Protein AF-A0AAW1W472-F1 (afdb_monomer_lite)

Sequence (180 aa):
MSGGLRTSVKGYINVQRLTALAENNEAINTHLAPIAETTLAAASTNSYGLCDGNIPCLPILSSATKSCEANQLPPAADHICVNGQPLSPEELVVLQTCPNPPKKLKPGNYWYDKFCGFWGKEGQRPSEVISAQLCVGGLMKANASNGNTRVFINVREITKVELPMLQLIGVQCASNTHFW

Structure (mmCIF, N/CA/C/O backbone):
data_AF-A0AAW1W472-F1
#
_entry.id   AF-A0AAW1W472-F1
#
loop_
_atom_site.group_PDB
_atom_site.id
_atom_site.type_symbol
_atom_site.label_atom_id
_atom_site.label_alt_id
_atom_site.label_comp_id
_atom_site.label_asym_id
_atom_site.label_entity_id
_atom_site.label_seq_id
_atom_site.pdbx_PDB_ins_code
_atom_site.Cartn_x
_atom_site.Cartn_y
_atom_site.Cartn_z
_atom_site.occupancy
_atom_site.B_iso_or_equiv
_atom_site.auth_seq_id
_atom_site.auth_comp_id
_atom_site.auth_asym_id
_atom_site.auth_atom_id
_atom_site.pdbx_PDB_model_num
ATOM 1 N N . MET A 1 1 ? 29.928 9.004 -6.905 1.00 39.47 1 MET A N 1
ATOM 2 C CA . MET A 1 1 ? 28.595 9.622 -6.720 1.00 39.47 1 MET A CA 1
ATOM 3 C C . MET A 1 1 ? 27.592 8.487 -6.535 1.00 39.47 1 MET A C 1
ATOM 5 O O . MET A 1 1 ? 27.063 7.992 -7.515 1.00 39.47 1 MET A O 1
ATOM 9 N N . SER A 1 2 ? 27.411 7.991 -5.306 1.00 44.31 2 SER A N 1
ATOM 10 C CA . SER A 1 2 ? 26.745 6.694 -5.048 1.00 44.31 2 SER A CA 1
ATOM 11 C C . SER A 1 2 ? 25.534 6.831 -4.119 1.00 44.31 2 SER A C 1
ATOM 13 O O . SER A 1 2 ? 25.386 6.089 -3.156 1.00 44.31 2 SER A O 1
ATOM 15 N N . GLY A 1 3 ? 24.673 7.817 -4.389 1.00 44.12 3 GLY A N 1
ATOM 16 C CA . GLY A 1 3 ? 23.464 8.092 -3.600 1.00 44.12 3 GLY A CA 1
ATOM 17 C C . GLY A 1 3 ? 22.175 7.432 -4.112 1.00 44.12 3 GLY A C 1
ATOM 18 O O . GLY A 1 3 ? 21.113 7.747 -3.595 1.00 44.12 3 GLY A O 1
ATOM 19 N N . GLY A 1 4 ? 22.236 6.561 -5.128 1.00 49.53 4 GLY A N 1
ATOM 20 C CA . GLY A 1 4 ? 21.069 6.202 -5.953 1.00 49.53 4 GLY A CA 1
ATOM 21 C C . GLY A 1 4 ? 20.038 5.233 -5.358 1.00 49.53 4 GLY A C 1
ATOM 22 O O . GLY A 1 4 ? 18.900 5.224 -5.814 1.00 49.53 4 GLY A O 1
ATOM 23 N N . LEU A 1 5 ? 20.376 4.423 -4.346 1.00 48.62 5 LEU A N 1
ATOM 24 C CA . LEU A 1 5 ? 19.436 3.403 -3.846 1.00 48.62 5 LEU A CA 1
ATOM 25 C C . LEU A 1 5 ? 18.572 3.897 -2.675 1.00 48.62 5 LEU A C 1
ATOM 27 O O . LEU A 1 5 ? 17.357 3.731 -2.714 1.00 48.62 5 LEU A O 1
ATOM 31 N N . ARG A 1 6 ? 19.150 4.606 -1.693 1.00 50.28 6 ARG A N 1
ATOM 32 C CA . ARG A 1 6 ? 18.393 5.173 -0.553 1.00 50.28 6 ARG A CA 1
ATOM 33 C C . ARG A 1 6 ? 17.426 6.297 -0.947 1.00 50.28 6 ARG A C 1
ATOM 35 O O . ARG A 1 6 ? 16.491 6.597 -0.209 1.00 50.28 6 ARG A O 1
ATOM 42 N N . THR A 1 7 ? 17.636 6.940 -2.094 1.00 59.84 7 THR A N 1
ATOM 43 C CA . THR A 1 7 ? 16.715 7.957 -2.623 1.00 59.84 7 THR A CA 1
ATOM 44 C C . THR A 1 7 ? 15.469 7.351 -3.257 1.00 59.84 7 THR A C 1
ATOM 46 O O . THR A 1 7 ? 14.466 8.049 -3.354 1.00 59.84 7 THR A O 1
ATOM 49 N N . SER A 1 8 ? 15.493 6.074 -3.649 1.00 71.38 8 SER A N 1
ATOM 50 C CA . SER A 1 8 ? 14.420 5.467 -4.444 1.00 71.38 8 SER A CA 1
ATOM 51 C C . SER A 1 8 ? 13.135 5.287 -3.632 1.00 71.38 8 SER A C 1
ATOM 53 O O . SER A 1 8 ? 12.083 5.769 -4.044 1.00 71.38 8 SER A O 1
ATOM 55 N N . VAL A 1 9 ? 13.213 4.704 -2.427 1.00 80.38 9 VAL A N 1
ATOM 56 C CA . VAL A 1 9 ? 12.037 4.534 -1.548 1.00 80.38 9 VAL A CA 1
ATOM 57 C C . VAL A 1 9 ? 11.534 5.882 -1.033 1.00 80.38 9 VAL A C 1
ATOM 59 O O . VAL A 1 9 ? 10.339 6.159 -1.068 1.00 80.38 9 VAL A O 1
ATOM 62 N N . LYS A 1 10 ? 12.439 6.776 -0.616 1.00 83.50 10 LYS A N 1
ATOM 63 C CA . LYS A 1 10 ? 12.060 8.119 -0.149 1.00 83.50 10 LYS A CA 1
ATOM 64 C C . LYS A 1 10 ? 11.424 8.962 -1.259 1.00 83.50 10 LYS A C 1
ATOM 66 O O . LYS A 1 10 ? 10.440 9.656 -1.016 1.00 83.50 10 LYS A O 1
ATOM 71 N N . GLY A 1 11 ? 11.964 8.886 -2.473 1.00 82.75 11 GLY A N 1
ATOM 72 C CA . GLY A 1 11 ? 11.389 9.510 -3.660 1.00 82.75 11 GLY A CA 1
ATOM 73 C C . GLY A 1 11 ? 10.020 8.924 -3.985 1.00 82.75 11 GLY A C 1
ATOM 74 O O . GLY A 1 11 ? 9.082 9.677 -4.227 1.00 82.75 11 GLY A O 1
ATOM 75 N N . TYR A 1 12 ? 9.870 7.603 -3.884 1.00 86.56 12 TYR A N 1
ATOM 76 C CA . TYR A 1 12 ? 8.591 6.937 -4.094 1.00 86.56 12 TYR A CA 1
ATOM 77 C C . TYR A 1 12 ? 7.521 7.379 -3.089 1.00 86.56 12 TYR A C 1
ATOM 79 O O . TYR A 1 12 ? 6.409 7.710 -3.488 1.00 86.56 12 TYR A O 1
ATOM 87 N N . ILE A 1 13 ? 7.866 7.498 -1.802 1.00 87.69 13 ILE A N 1
ATOM 88 C CA . ILE A 1 13 ? 6.970 8.053 -0.773 1.00 87.69 13 ILE A CA 1
ATOM 89 C C . ILE A 1 13 ? 6.507 9.465 -1.156 1.00 87.69 13 ILE A C 1
ATOM 91 O O . ILE A 1 13 ? 5.326 9.787 -1.018 1.00 87.69 13 ILE A O 1
ATOM 95 N N . ASN A 1 14 ? 7.419 10.312 -1.643 1.00 86.94 14 ASN A N 1
ATOM 96 C CA . ASN A 1 14 ? 7.076 11.672 -2.056 1.00 86.94 14 ASN A CA 1
ATOM 97 C C . ASN A 1 14 ? 6.118 11.673 -3.254 1.00 86.94 14 ASN A C 1
ATOM 99 O O . ASN A 1 14 ? 5.104 12.366 -3.207 1.00 86.94 14 ASN A O 1
ATOM 103 N N . VAL A 1 15 ? 6.389 10.868 -4.286 1.00 86.00 15 VAL A N 1
ATOM 104 C CA . VAL A 1 15 ? 5.500 10.742 -5.453 1.00 86.00 15 VAL A CA 1
ATOM 105 C C . VAL A 1 15 ? 4.136 10.192 -5.046 1.00 86.00 15 VAL A C 1
ATOM 107 O O . VAL A 1 15 ? 3.115 10.719 -5.480 1.00 86.00 15 VAL A O 1
ATOM 110 N N . GLN A 1 16 ? 4.090 9.197 -4.159 1.00 88.44 16 GLN A N 1
ATOM 111 C CA . GLN A 1 16 ? 2.841 8.631 -3.654 1.00 88.44 16 GLN A CA 1
ATOM 112 C C . GLN A 1 16 ? 2.006 9.678 -2.907 1.00 88.44 16 GLN A C 1
ATOM 114 O O . GLN A 1 16 ? 0.802 9.780 -3.131 1.00 88.44 16 GLN A O 1
ATOM 119 N N . ARG A 1 17 ? 2.632 10.492 -2.046 1.00 87.75 17 ARG A N 1
ATOM 120 C CA . ARG A 1 17 ? 1.942 11.583 -1.339 1.00 87.75 17 ARG A CA 1
ATOM 121 C C . ARG A 1 17 ? 1.411 12.636 -2.308 1.00 87.75 17 ARG A C 1
ATOM 123 O O . ARG A 1 17 ? 0.270 13.053 -2.159 1.00 87.75 17 ARG A O 1
ATOM 130 N N . LEU A 1 18 ? 2.201 13.035 -3.304 1.00 85.19 18 LEU A N 1
ATOM 131 C CA . LEU A 1 18 ? 1.767 13.990 -4.329 1.00 85.19 18 LEU A CA 1
ATOM 132 C C . LEU A 1 18 ? 0.609 13.441 -5.169 1.00 85.19 18 LEU A C 1
ATOM 134 O O . LEU A 1 18 ? -0.358 14.157 -5.407 1.00 85.19 18 LEU A O 1
ATOM 138 N N . THR A 1 19 ? 0.676 12.166 -5.553 1.00 82.69 19 THR A N 1
ATOM 139 C CA . THR A 1 19 ? -0.386 11.487 -6.310 1.00 82.69 19 THR A CA 1
ATOM 140 C C . THR A 1 19 ? -1.681 11.454 -5.503 1.00 82.69 19 THR A C 1
ATOM 142 O O . THR A 1 19 ? -2.719 11.880 -5.994 1.00 82.69 19 THR A O 1
ATOM 145 N N . ALA A 1 20 ? -1.615 11.060 -4.227 1.00 81.69 20 ALA A N 1
ATOM 146 C CA . ALA A 1 20 ? -2.781 11.060 -3.349 1.00 81.69 20 ALA A CA 1
ATOM 147 C C . ALA A 1 20 ? -3.360 12.474 -3.139 1.00 81.69 20 ALA A C 1
ATOM 149 O O . ALA A 1 20 ? -4.573 12.643 -3.054 1.00 81.69 20 ALA A O 1
ATOM 150 N N . LEU A 1 21 ? -2.523 13.514 -3.052 1.00 81.75 21 LEU A N 1
ATOM 151 C CA . LEU A 1 21 ? -2.995 14.903 -2.968 1.00 81.75 21 LEU A CA 1
ATOM 152 C C . LEU A 1 21 ? -3.704 15.348 -4.256 1.00 81.75 21 LEU A C 1
ATOM 154 O O . LEU A 1 21 ? -4.746 15.995 -4.174 1.00 81.75 21 LEU A O 1
ATOM 158 N N . ALA A 1 22 ? -3.178 14.976 -5.425 1.00 79.12 22 ALA A N 1
ATOM 159 C CA . ALA A 1 22 ? -3.797 15.278 -6.713 1.00 79.12 22 ALA A CA 1
ATOM 160 C C . ALA A 1 22 ? -5.165 14.589 -6.870 1.00 79.12 22 ALA A C 1
ATOM 162 O O . ALA A 1 22 ? -6.143 15.258 -7.197 1.00 79.12 22 ALA A O 1
ATOM 163 N N . GLU A 1 23 ? -5.259 13.297 -6.533 1.00 81.38 23 GLU A N 1
ATOM 164 C CA . GLU A 1 23 ? -6.515 12.526 -6.553 1.00 81.38 23 GLU A CA 1
ATOM 165 C C . GLU A 1 23 ? -7.588 13.157 -5.642 1.00 81.38 23 GLU A C 1
ATOM 167 O O . GLU A 1 23 ? -8.762 13.240 -6.003 1.00 81.38 23 GLU A O 1
ATOM 172 N N . ASN A 1 24 ? -7.190 13.659 -4.466 1.00 75.88 24 ASN A N 1
ATOM 173 C CA . ASN A 1 24 ? -8.109 14.355 -3.562 1.00 75.88 24 ASN A CA 1
ATOM 174 C C . ASN A 1 24 ? -8.590 15.702 -4.131 1.00 75.88 24 ASN A C 1
ATOM 176 O O . ASN A 1 24 ? -9.763 16.036 -3.977 1.00 75.88 24 ASN A O 1
ATOM 180 N N . ASN A 1 25 ? -7.719 16.467 -4.796 1.00 73.00 25 ASN A N 1
ATOM 181 C CA . ASN A 1 25 ? -8.099 17.737 -5.421 1.00 73.00 25 ASN A CA 1
ATOM 182 C C . ASN A 1 25 ? -9.063 17.532 -6.600 1.00 73.00 25 ASN A C 1
ATOM 184 O O . ASN A 1 25 ? -10.028 18.281 -6.733 1.00 73.00 25 ASN A O 1
ATOM 188 N N . GLU A 1 26 ? -8.856 16.505 -7.428 1.00 74.06 26 GLU A N 1
ATOM 189 C CA . GLU A 1 26 ? -9.809 16.145 -8.489 1.00 74.06 26 GLU A CA 1
ATOM 190 C C . GLU A 1 26 ? -11.173 15.729 -7.920 1.00 74.06 26 GLU A C 1
ATOM 192 O O . GLU A 1 26 ? -12.214 16.159 -8.424 1.00 74.06 26 GLU A O 1
ATOM 197 N N . ALA A 1 27 ? -11.189 14.957 -6.828 1.00 66.62 27 ALA A N 1
ATOM 198 C CA . ALA A 1 27 ? -12.424 14.583 -6.140 1.00 66.62 27 ALA A CA 1
ATOM 199 C C . ALA A 1 27 ? -13.174 15.799 -5.555 1.00 66.62 27 ALA A C 1
ATOM 201 O O . ALA A 1 27 ? -14.403 15.819 -5.546 1.00 66.62 27 ALA A O 1
ATOM 202 N N . ILE A 1 28 ? -12.456 16.829 -5.092 1.00 64.19 28 ILE A N 1
ATOM 203 C CA . ILE A 1 28 ? -13.061 18.094 -4.641 1.00 64.19 28 ILE A CA 1
ATOM 204 C C . ILE A 1 28 ? -13.631 18.872 -5.834 1.00 64.19 28 ILE A C 1
ATOM 206 O O . ILE A 1 28 ? -14.778 19.314 -5.792 1.00 64.19 28 ILE A O 1
ATOM 210 N N . ASN A 1 29 ? -12.862 19.004 -6.917 1.00 58.16 29 ASN A N 1
ATOM 211 C CA . ASN A 1 29 ? -13.261 19.786 -8.091 1.00 58.16 29 ASN A CA 1
ATOM 212 C C . ASN A 1 29 ? -14.466 19.180 -8.829 1.00 58.16 29 AS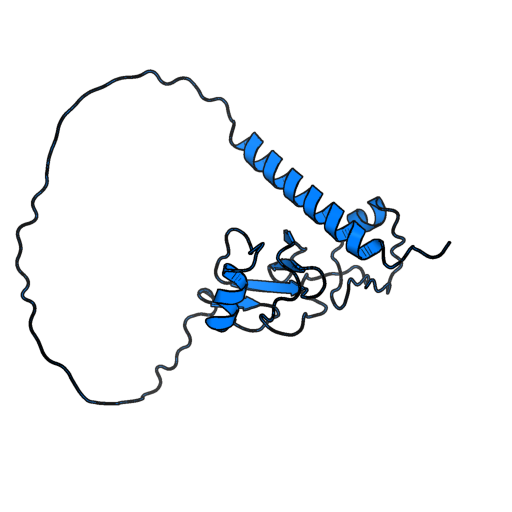N A C 1
ATOM 214 O O . ASN A 1 29 ? -15.302 19.913 -9.346 1.00 58.16 29 ASN A O 1
ATOM 218 N N . THR A 1 30 ? -14.602 17.854 -8.834 1.00 57.97 30 THR A N 1
ATOM 219 C CA . THR A 1 30 ? -15.765 17.158 -9.415 1.00 57.97 30 THR A CA 1
ATOM 220 C C . THR A 1 30 ? -17.045 17.295 -8.581 1.00 57.97 30 THR A C 1
ATOM 222 O O . THR A 1 30 ? -18.135 17.106 -9.117 1.00 57.97 30 THR A O 1
ATOM 225 N N . HIS A 1 31 ? -16.947 17.679 -7.302 1.00 52.94 31 HIS A N 1
ATOM 226 C CA . HIS A 1 31 ? -18.100 17.941 -6.430 1.00 52.94 31 HIS A CA 1
ATOM 227 C C . HIS A 1 31 ? -18.586 19.409 -6.491 1.00 52.94 31 HIS A C 1
ATOM 229 O O . HIS A 1 31 ? -19.657 19.730 -5.975 1.00 52.94 31 HIS A O 1
ATOM 235 N N . LEU A 1 32 ? -17.839 20.301 -7.154 1.00 53.28 32 LEU A N 1
ATOM 236 C CA . LEU A 1 32 ? -18.207 21.701 -7.417 1.00 53.28 32 LEU A CA 1
ATOM 237 C C . LEU A 1 32 ? -18.904 21.866 -8.785 1.00 53.28 32 LEU A C 1
ATOM 239 O O . LEU A 1 32 ? -18.640 22.815 -9.523 1.00 53.28 32 LEU A O 1
ATOM 243 N N . ALA A 1 33 ? -19.809 20.946 -9.138 1.00 45.19 33 ALA A N 1
ATOM 244 C CA . ALA A 1 33 ? -20.785 21.195 -10.203 1.00 45.19 33 ALA A CA 1
ATOM 245 C C . ALA A 1 33 ? -21.638 22.433 -9.834 1.00 45.19 33 ALA A C 1
ATOM 247 O O . ALA A 1 33 ? -21.864 22.665 -8.642 1.00 45.19 33 ALA A O 1
ATOM 248 N N . PRO A 1 34 ? -22.069 23.263 -10.807 1.00 43.66 34 PRO A N 1
ATOM 249 C CA . PRO A 1 34 ? -22.520 24.624 -10.537 1.00 43.66 34 PRO A CA 1
ATOM 250 C C . PRO A 1 34 ? -23.694 24.631 -9.562 1.00 43.66 34 PRO A C 1
ATOM 252 O O . PRO A 1 34 ? -24.729 24.007 -9.794 1.00 43.66 34 PRO A O 1
ATOM 255 N N . ILE A 1 35 ? -23.511 25.361 -8.465 1.00 46.78 35 ILE A N 1
ATOM 256 C CA . ILE A 1 35 ? -24.550 25.638 -7.482 1.00 46.78 35 ILE A CA 1
ATOM 257 C C . ILE A 1 35 ? -25.557 26.555 -8.185 1.00 46.78 35 ILE A C 1
ATOM 259 O O . ILE A 1 35 ? -25.318 27.752 -8.325 1.00 46.78 35 ILE A O 1
ATOM 263 N N . ALA A 1 36 ? -26.648 25.995 -8.707 1.00 39.97 36 ALA A N 1
ATOM 264 C CA . ALA A 1 36 ? -27.782 26.802 -9.130 1.00 39.97 36 ALA A CA 1
ATOM 265 C C . ALA A 1 36 ? -28.405 27.417 -7.869 1.00 39.97 36 ALA A C 1
ATOM 267 O O . ALA A 1 36 ? -28.854 26.691 -6.978 1.00 39.97 36 ALA A O 1
ATOM 268 N N . GLU A 1 37 ? -28.385 28.748 -7.780 1.00 43.28 37 GLU A N 1
ATOM 269 C CA . GLU A 1 37 ? -29.054 29.520 -6.733 1.00 43.28 37 GLU A CA 1
ATOM 270 C C . GLU A 1 37 ? -30.520 29.083 -6.631 1.00 43.28 37 GLU A C 1
ATOM 272 O O . GLU A 1 37 ? -31.327 29.354 -7.517 1.00 43.28 37 GLU A O 1
ATOM 277 N N . THR A 1 38 ? -30.874 28.391 -5.547 1.00 36.12 38 THR A N 1
ATOM 278 C CA . THR A 1 38 ? -32.274 28.186 -5.176 1.00 36.12 38 THR A CA 1
ATOM 279 C C . THR A 1 38 ? -32.587 29.115 -4.021 1.00 36.12 38 THR A C 1
ATOM 281 O O . THR A 1 38 ? -32.011 29.038 -2.936 1.00 36.12 38 THR A O 1
ATOM 284 N N . THR A 1 39 ? -33.473 30.045 -4.335 1.00 37.94 39 THR A N 1
ATOM 285 C CA . THR A 1 39 ? -33.971 31.131 -3.514 1.00 37.94 39 THR A CA 1
ATOM 286 C C . THR A 1 39 ? -34.694 30.651 -2.257 1.00 37.94 39 THR A C 1
ATOM 288 O O . THR A 1 39 ? -35.344 29.609 -2.206 1.00 37.94 39 THR A O 1
ATOM 291 N N . LEU A 1 40 ? -34.550 31.485 -1.233 1.00 37.66 40 LEU A N 1
ATOM 292 C CA . LEU A 1 40 ? -35.103 31.393 0.107 1.00 37.66 40 LEU A CA 1
ATOM 293 C C . LEU A 1 40 ? -36.647 31.409 0.091 1.00 37.66 40 LEU A C 1
ATOM 295 O O . LEU A 1 40 ? -37.246 32.343 -0.439 1.00 37.66 40 LEU A O 1
ATOM 299 N N . ALA A 1 41 ? -37.286 30.443 0.754 1.00 32.50 41 ALA A N 1
ATOM 300 C CA . ALA A 1 41 ? -38.670 30.557 1.214 1.00 32.50 41 ALA A CA 1
ATOM 301 C C . ALA A 1 41 ? -38.800 29.930 2.611 1.00 32.50 41 ALA A C 1
ATOM 303 O O . ALA A 1 41 ? -38.413 28.786 2.837 1.00 32.50 41 ALA A O 1
ATOM 304 N N . ALA A 1 42 ? -39.309 30.724 3.552 1.00 33.09 42 ALA A N 1
ATOM 305 C CA . ALA A 1 42 ? -39.519 30.384 4.953 1.00 33.09 42 ALA A CA 1
ATOM 306 C C . ALA A 1 42 ? -40.997 30.065 5.238 1.00 33.09 42 ALA A C 1
ATOM 308 O O . ALA A 1 42 ? -41.866 30.720 4.668 1.00 33.09 42 ALA A O 1
ATOM 309 N N . ALA A 1 43 ? -41.240 29.111 6.149 1.00 30.25 43 ALA A N 1
ATOM 310 C CA . ALA A 1 43 ? -42.424 28.854 7.004 1.00 30.25 43 ALA A CA 1
ATOM 311 C C . ALA A 1 43 ? -42.382 27.354 7.400 1.00 30.25 43 ALA A C 1
ATOM 313 O O . ALA A 1 43 ? -41.942 26.548 6.593 1.00 30.25 43 ALA A O 1
ATOM 314 N N . SER A 1 44 ? -42.789 26.829 8.558 1.00 32.41 44 SER A N 1
ATOM 315 C CA . SER A 1 44 ? -43.392 27.326 9.799 1.00 32.41 44 SER A CA 1
ATOM 316 C C . SER A 1 44 ? -43.440 26.154 10.813 1.00 32.41 44 SER A C 1
ATOM 318 O O . SER A 1 44 ? -43.663 25.019 10.411 1.00 32.41 44 SER A O 1
ATOM 320 N N . THR A 1 45 ? -43.281 26.460 12.107 1.00 32.56 45 THR A N 1
ATOM 321 C CA . THR A 1 45 ? -43.924 25.859 13.311 1.00 32.56 45 THR A CA 1
ATOM 322 C C . THR A 1 45 ? -44.083 24.332 13.518 1.00 32.56 45 THR A C 1
ATOM 324 O O . THR A 1 45 ? -44.892 23.686 12.867 1.00 32.56 45 THR A O 1
ATOM 327 N N . ASN A 1 46 ? -43.431 23.859 14.597 1.00 35.78 46 ASN A N 1
ATOM 328 C CA . ASN A 1 46 ? -43.834 22.909 15.661 1.00 35.78 46 ASN A CA 1
ATOM 329 C C . ASN A 1 46 ? -44.683 21.656 15.362 1.00 35.78 46 ASN A C 1
ATOM 331 O O . ASN A 1 46 ? -45.850 21.761 15.010 1.00 35.78 46 ASN A O 1
ATOM 335 N N . SER A 1 47 ? -44.183 20.495 15.816 1.00 36.12 47 SER A N 1
ATOM 336 C CA . SER A 1 47 ? -44.992 19.516 16.568 1.00 36.12 47 SER A CA 1
ATOM 337 C C . SER A 1 47 ? -44.100 18.528 17.335 1.00 36.12 47 SER A C 1
ATOM 339 O O . SER A 1 47 ? -43.345 17.767 16.734 1.00 36.12 47 SER A O 1
ATOM 341 N N . TYR A 1 48 ? -44.203 18.530 18.667 1.00 33.09 48 TYR A N 1
ATOM 342 C CA . TYR A 1 48 ? -43.665 17.484 19.539 1.00 33.09 48 TYR A CA 1
ATOM 343 C C . TYR A 1 48 ? -44.605 16.272 19.490 1.00 33.09 48 TYR A C 1
ATOM 345 O O . TYR A 1 48 ? -45.786 16.395 19.804 1.00 33.09 48 TYR A O 1
ATOM 353 N N . GLY A 1 49 ? -44.087 15.111 19.083 1.00 31.12 49 GLY A N 1
ATOM 354 C CA . GLY A 1 49 ? -44.811 13.839 19.087 1.00 31.12 49 GLY A CA 1
ATOM 355 C C . GLY A 1 49 ? -44.488 13.024 20.336 1.00 31.12 49 GLY A C 1
ATOM 356 O O . GLY A 1 49 ? -43.383 12.505 20.470 1.00 31.12 49 GLY A O 1
ATOM 357 N N . LEU A 1 50 ? -45.467 12.934 21.234 1.00 33.12 50 LEU A N 1
ATOM 358 C CA . LEU A 1 50 ? -45.554 11.981 22.340 1.00 33.12 50 LEU A CA 1
ATOM 359 C C . LEU A 1 50 ? -45.674 10.550 21.788 1.00 33.12 50 LEU A C 1
ATOM 361 O O . LEU A 1 50 ? -46.479 10.308 20.890 1.00 33.12 50 LEU A O 1
ATOM 365 N N . CYS A 1 51 ? -44.928 9.596 22.348 1.00 33.03 51 CYS A N 1
ATOM 366 C CA . CYS A 1 51 ? -45.315 8.186 22.318 1.00 33.03 51 CYS A CA 1
ATOM 367 C C . CYS A 1 51 ? -45.553 7.727 23.761 1.00 33.03 51 CYS A C 1
ATOM 369 O O . CYS A 1 51 ? -44.639 7.709 24.585 1.00 33.03 51 CYS A O 1
ATOM 371 N N . ASP A 1 52 ? -46.819 7.448 24.065 1.00 32.09 52 ASP A N 1
ATOM 372 C CA . ASP A 1 52 ? -47.283 6.885 25.328 1.00 32.09 52 ASP A CA 1
ATOM 373 C C . ASP A 1 52 ? -46.733 5.466 25.535 1.00 32.09 52 ASP A C 1
ATOM 375 O O . ASP A 1 52 ? -46.629 4.665 24.603 1.00 32.09 52 ASP A O 1
ATOM 379 N N . GLY A 1 53 ? -46.358 5.175 26.780 1.00 32.25 53 GLY A N 1
ATOM 380 C CA . GLY A 1 53 ? -45.700 3.941 27.186 1.00 32.25 53 GLY A CA 1
ATOM 381 C C . GLY A 1 53 ? -46.630 2.751 27.418 1.00 32.25 53 GLY A C 1
ATOM 382 O O . GLY A 1 53 ? -47.803 2.912 27.732 1.00 32.25 53 GLY A O 1
ATOM 383 N N . ASN A 1 54 ? -46.055 1.547 27.320 1.00 40.72 54 ASN A N 1
ATOM 384 C CA . ASN A 1 54 ? -46.221 0.437 28.272 1.00 40.72 54 ASN A CA 1
ATOM 385 C C . ASN A 1 54 ? -45.519 -0.826 27.747 1.00 40.72 54 ASN A C 1
ATOM 387 O O . ASN A 1 54 ? -46.138 -1.593 27.020 1.00 40.72 54 ASN A O 1
ATOM 391 N N . ILE A 1 55 ? -44.274 -1.095 28.157 1.00 44.44 55 ILE A N 1
ATOM 392 C CA . ILE A 1 55 ? -43.808 -2.477 28.385 1.00 44.44 55 ILE A CA 1
ATOM 393 C C . ILE A 1 55 ? -42.898 -2.454 29.629 1.00 44.44 55 ILE A C 1
ATOM 395 O O . ILE A 1 55 ? -41.940 -1.679 29.654 1.00 44.44 55 ILE A O 1
ATOM 399 N N . PRO A 1 56 ? -43.201 -3.235 30.683 1.00 38.44 56 PRO A N 1
ATOM 400 C CA . PRO A 1 56 ? -42.512 -3.149 31.963 1.00 38.44 56 PRO A CA 1
ATOM 401 C C . PRO A 1 56 ? -41.124 -3.799 31.911 1.00 38.44 56 PRO A C 1
ATOM 403 O O . PRO A 1 56 ? -40.959 -4.934 31.468 1.00 38.44 56 PRO A O 1
ATOM 406 N N . CYS A 1 57 ? -40.132 -3.086 32.437 1.00 46.28 57 CYS A N 1
ATOM 407 C CA . CYS A 1 57 ? -38.895 -3.680 32.933 1.00 46.28 57 CYS A CA 1
ATOM 408 C C . CYS A 1 57 ? -39.177 -4.447 34.237 1.00 46.28 57 CYS A C 1
ATOM 410 O O . CYS A 1 57 ? -40.049 -4.007 34.986 1.00 46.28 57 CYS A O 1
ATOM 412 N N . LEU A 1 58 ? -38.399 -5.515 34.501 1.00 38.19 58 LEU A N 1
ATOM 413 C CA . LEU A 1 58 ? -37.946 -6.092 35.798 1.00 38.19 58 LEU A CA 1
ATOM 414 C C . LEU A 1 58 ? -37.974 -7.654 35.803 1.00 38.19 58 LEU A C 1
ATOM 416 O O . LEU A 1 58 ? -38.837 -8.235 35.154 1.00 38.19 58 LEU A O 1
ATOM 420 N N . PRO A 1 59 ? -37.156 -8.365 36.620 1.00 48.31 59 PRO A N 1
ATOM 421 C CA . PRO A 1 59 ? -35.684 -8.332 36.693 1.00 48.31 59 PRO A CA 1
ATOM 422 C C . PRO A 1 59 ? -35.031 -9.753 36.811 1.00 48.31 59 PRO A C 1
ATOM 424 O O . PRO A 1 59 ? -35.706 -10.776 36.801 1.00 48.31 59 PRO A O 1
ATOM 427 N N . ILE A 1 60 ? -33.713 -9.762 37.078 1.00 35.12 60 ILE A N 1
ATOM 428 C CA . ILE A 1 60 ? -32.898 -10.731 37.864 1.00 35.12 60 ILE A CA 1
ATOM 429 C C . ILE A 1 60 ? -31.842 -11.571 37.110 1.00 35.12 60 ILE A C 1
ATOM 431 O O . ILE A 1 60 ? -32.059 -12.218 36.094 1.00 35.12 60 ILE A O 1
ATOM 435 N N . LEU A 1 61 ? -30.655 -11.490 37.713 1.00 42.28 61 LEU A N 1
ATOM 436 C CA . LEU A 1 61 ? -29.321 -11.975 37.401 1.00 42.28 61 LEU A CA 1
ATOM 437 C C . LEU A 1 61 ? -29.094 -13.464 37.760 1.00 42.28 61 LEU A C 1
ATOM 439 O O . LEU A 1 61 ? -29.607 -13.958 38.758 1.00 42.28 61 LEU A O 1
ATOM 443 N N . SER A 1 62 ? -28.141 -14.065 37.035 1.00 41.06 62 SER A N 1
ATOM 444 C CA . SER A 1 62 ? -27.196 -15.152 37.391 1.00 41.06 62 SER A CA 1
ATOM 445 C C . SER A 1 62 ? -27.476 -16.628 37.049 1.00 41.06 62 SER A C 1
ATOM 447 O O . SER A 1 62 ? -28.403 -17.272 37.524 1.00 41.06 62 SER A O 1
ATOM 449 N N . SER A 1 63 ? -26.453 -17.175 36.374 1.00 41.41 63 SER A N 1
ATOM 450 C CA . SER A 1 63 ? -25.890 -18.534 36.444 1.00 41.41 63 SER A CA 1
ATOM 451 C C . SER A 1 63 ? -26.502 -19.661 35.598 1.00 41.41 63 SER A C 1
ATOM 453 O O . SER A 1 63 ? -27.351 -20.418 36.046 1.00 41.41 63 SER A O 1
ATOM 455 N N . ALA A 1 64 ? -25.927 -19.863 34.406 1.00 38.06 64 ALA A N 1
ATOM 456 C CA . ALA A 1 64 ? -25.516 -21.188 33.927 1.00 38.06 64 ALA A CA 1
ATOM 457 C C . ALA A 1 64 ? -24.545 -21.032 32.745 1.00 38.06 64 ALA A C 1
ATOM 459 O O . ALA A 1 64 ? -24.935 -20.720 31.622 1.00 38.06 64 ALA A O 1
ATOM 460 N N . THR A 1 65 ? -23.262 -21.266 33.000 1.00 48.06 65 THR A N 1
ATOM 461 C CA . THR A 1 65 ? -22.268 -21.570 31.973 1.00 48.06 65 THR A CA 1
ATOM 462 C C . THR A 1 65 ? -22.684 -22.843 31.234 1.00 48.06 65 THR A C 1
ATOM 464 O O . THR A 1 65 ? -22.563 -23.952 31.747 1.00 48.06 65 THR A O 1
ATOM 467 N N . LYS A 1 66 ? -23.164 -22.694 29.999 1.00 43.00 66 LYS A N 1
ATOM 468 C CA . LYS A 1 66 ? -23.200 -23.773 29.007 1.00 43.00 66 LYS A CA 1
ATOM 469 C C . LYS A 1 66 ? -22.446 -23.304 27.772 1.00 43.00 66 LYS A C 1
ATOM 471 O O . LYS A 1 66 ? -23.013 -22.751 26.839 1.00 43.00 66 LYS A O 1
ATOM 476 N N . SER A 1 67 ? -21.134 -23.508 27.822 1.00 50.03 67 SER A N 1
ATOM 477 C CA . SER A 1 67 ? -20.282 -23.542 26.638 1.00 50.03 67 SER A CA 1
ATOM 478 C C . SER A 1 67 ? -20.798 -24.651 25.718 1.00 50.03 67 SER A C 1
ATOM 480 O O . SER A 1 67 ? -20.630 -25.825 26.037 1.00 50.03 67 SER A O 1
ATOM 482 N N . CYS A 1 68 ? -21.437 -24.288 24.607 1.00 43.84 68 CYS A N 1
ATOM 483 C CA . CYS A 1 68 ? -21.694 -25.193 23.489 1.00 43.84 68 CYS A CA 1
ATOM 484 C C . CYS A 1 68 ? -21.536 -24.426 22.164 1.00 43.84 68 CYS A C 1
ATOM 486 O O . CYS A 1 68 ? -22.205 -23.426 21.927 1.00 43.84 68 CYS A O 1
ATOM 488 N N . GLU A 1 69 ? -20.533 -24.849 21.389 1.00 47.06 69 GLU A N 1
ATOM 489 C CA . GLU A 1 69 ? -20.283 -24.705 19.939 1.00 47.06 69 GLU A CA 1
ATOM 490 C C . GLU A 1 69 ? -20.780 -23.481 19.131 1.00 47.06 69 GLU A C 1
ATOM 492 O O . GLU A 1 69 ? -20.925 -23.565 17.915 1.00 47.06 69 GLU A O 1
ATOM 497 N N . ALA A 1 70 ? -20.931 -22.303 19.737 1.00 44.38 70 ALA A N 1
ATOM 498 C CA . ALA A 1 70 ? -21.200 -21.041 19.030 1.00 44.38 70 ALA A CA 1
ATOM 499 C C . ALA A 1 70 ? -20.009 -20.065 19.070 1.00 44.38 70 ALA A C 1
ATOM 501 O O . ALA A 1 70 ? -20.182 -18.850 19.044 1.00 44.38 70 ALA A O 1
ATOM 502 N N . ASN A 1 71 ? -18.785 -20.605 19.084 1.00 47.53 71 ASN A N 1
ATOM 503 C CA . ASN A 1 71 ? -17.515 -19.894 18.867 1.00 47.53 71 ASN A CA 1
ATOM 504 C C . ASN A 1 71 ? -17.371 -19.441 17.394 1.00 47.53 71 ASN A C 1
ATOM 506 O O . ASN A 1 71 ? -16.322 -19.594 16.768 1.00 47.53 71 ASN A O 1
ATOM 510 N N . GLN A 1 72 ? -18.453 -18.945 16.793 1.00 50.06 72 GLN A N 1
ATOM 511 C CA . GLN A 1 72 ? -18.410 -18.368 15.460 1.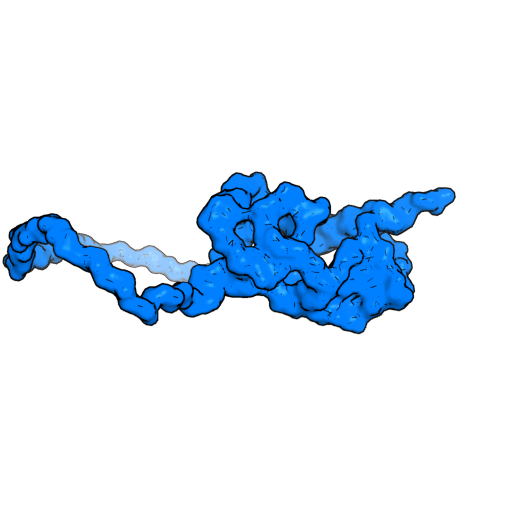00 50.06 72 GLN A CA 1
ATOM 512 C C . GLN A 1 72 ? -17.786 -16.985 15.608 1.00 50.06 72 GLN A C 1
ATOM 514 O O . GLN A 1 72 ? -18.446 -16.030 16.016 1.00 50.06 72 GLN A O 1
ATOM 519 N N . LEU A 1 73 ? -16.485 -16.905 15.313 1.00 49.09 73 LEU A N 1
ATOM 520 C CA . LEU A 1 73 ? -15.836 -15.643 14.974 1.00 49.09 73 LEU A CA 1
ATOM 521 C C . LEU A 1 73 ? -16.785 -14.893 14.026 1.00 49.09 73 LEU A C 1
ATOM 523 O O . LEU A 1 73 ? -17.282 -15.523 13.083 1.00 49.09 73 LEU A O 1
ATOM 527 N N . PRO A 1 74 ? -17.088 -13.603 14.262 1.00 50.59 74 PRO A N 1
ATOM 528 C CA . PRO A 1 74 ? -17.965 -12.876 13.358 1.00 50.59 74 PRO A CA 1
ATOM 529 C C . PRO A 1 74 ? -17.404 -12.971 11.933 1.00 50.59 74 PRO A C 1
ATOM 531 O O . PRO A 1 74 ? -16.185 -13.134 11.777 1.00 50.59 74 PRO A O 1
ATOM 534 N N . PRO A 1 75 ? -18.256 -12.912 10.894 1.00 54.16 75 PRO A N 1
ATOM 535 C CA . PRO A 1 75 ? -17.820 -13.048 9.511 1.00 54.16 75 PRO A CA 1
ATOM 536 C C . PRO A 1 75 ? -16.564 -12.206 9.264 1.00 54.16 75 PRO A C 1
ATOM 538 O O . PRO A 1 75 ? -16.483 -11.064 9.714 1.00 54.16 75 PRO A O 1
ATOM 541 N N . ALA A 1 76 ? -15.583 -12.735 8.525 1.00 50.56 76 ALA A N 1
ATOM 542 C CA . ALA A 1 76 ? -14.343 -12.013 8.193 1.00 50.56 76 ALA A CA 1
ATOM 543 C C . ALA A 1 76 ? -14.588 -10.626 7.548 1.00 50.56 76 ALA A C 1
ATOM 545 O O . ALA A 1 76 ? -13.679 -9.807 7.469 1.00 50.56 76 ALA A O 1
ATOM 546 N N . ALA A 1 77 ? -15.823 -10.365 7.107 1.00 49.78 77 ALA A N 1
ATOM 547 C CA . ALA A 1 77 ? -16.317 -9.084 6.628 1.00 49.78 77 ALA A CA 1
ATOM 548 C C . ALA A 1 77 ? -16.405 -7.978 7.697 1.00 49.78 77 ALA A C 1
ATOM 550 O O . ALA A 1 77 ? -16.447 -6.821 7.303 1.00 49.78 77 ALA A O 1
ATOM 551 N N . ASP A 1 78 ? -16.400 -8.298 8.996 1.00 66.88 78 ASP A N 1
ATOM 552 C CA . ASP A 1 78 ? -16.530 -7.313 10.086 1.00 66.88 78 ASP A CA 1
ATOM 553 C C . ASP A 1 78 ? -15.190 -6.944 10.742 1.00 66.88 78 ASP A C 1
ATOM 555 O O . ASP A 1 78 ? -15.120 -6.020 11.552 1.00 66.88 78 ASP A O 1
ATOM 559 N N . HIS A 1 79 ? -14.106 -7.632 10.372 1.00 87.25 79 HIS A N 1
ATOM 560 C CA . HIS A 1 79 ? -12.785 -7.444 10.969 1.00 87.25 79 HIS A CA 1
ATOM 561 C C . HIS A 1 79 ? -11.802 -6.799 9.992 1.00 87.25 79 HIS A C 1
ATOM 563 O O . HIS A 1 79 ? -11.923 -6.905 8.771 1.00 87.25 79 HIS A O 1
ATOM 569 N N . ILE A 1 80 ? -10.811 -6.102 10.546 1.00 95.88 80 ILE A N 1
ATOM 570 C CA . ILE A 1 80 ? -9.703 -5.532 9.781 1.00 95.88 80 ILE A CA 1
ATOM 571 C C . ILE A 1 80 ? -8.542 -6.513 9.849 1.00 95.88 80 ILE A C 1
ATOM 573 O O . ILE A 1 80 ? -8.020 -6.798 10.926 1.00 95.88 80 ILE A O 1
ATOM 577 N N . CYS A 1 81 ? -8.136 -7.012 8.688 1.00 96.62 81 CYS A N 1
ATOM 578 C CA . CYS A 1 81 ? -6.967 -7.862 8.543 1.00 96.62 81 CYS A CA 1
ATOM 579 C C . CYS A 1 81 ? -5.830 -7.055 7.927 1.00 96.62 81 CYS A C 1
ATOM 581 O O . CYS A 1 81 ? -6.014 -6.415 6.894 1.00 96.62 81 CYS A O 1
ATOM 583 N N . VAL A 1 82 ? -4.642 -7.119 8.521 1.00 97.44 82 VAL A N 1
ATOM 584 C CA . VAL A 1 82 ? -3.432 -6.476 8.005 1.00 97.44 82 VAL A CA 1
ATOM 585 C C . VAL A 1 82 ? -2.353 -7.525 7.795 1.00 97.44 82 VAL A C 1
ATOM 587 O O . VAL A 1 82 ? -2.032 -8.305 8.693 1.00 97.44 82 VAL A O 1
ATOM 590 N N . ASN A 1 83 ? -1.791 -7.559 6.586 1.00 97.06 83 ASN A N 1
ATOM 591 C CA . ASN A 1 83 ? -0.765 -8.528 6.186 1.00 97.06 83 ASN A CA 1
ATOM 592 C C . ASN A 1 83 ? -1.221 -9.992 6.374 1.00 97.06 83 ASN A C 1
ATOM 594 O O . ASN A 1 83 ? -0.426 -10.886 6.661 1.00 97.06 83 ASN A O 1
ATOM 598 N N . GLY A 1 84 ? -2.520 -10.250 6.191 1.00 94.12 84 GLY A N 1
ATOM 599 C CA . GLY A 1 84 ? -3.124 -11.574 6.346 1.00 94.12 84 GLY A CA 1
ATOM 600 C C . GLY A 1 84 ? -3.346 -12.023 7.792 1.00 94.12 84 GLY A C 1
ATOM 601 O O . GLY A 1 84 ? -3.555 -13.215 8.008 1.00 94.12 84 GLY A O 1
ATOM 602 N N . GLN A 1 85 ? -3.276 -11.117 8.770 1.00 95.00 85 GLN A N 1
ATOM 603 C CA . GLN A 1 85 ? -3.630 -11.388 10.166 1.00 95.00 85 GLN A CA 1
ATOM 604 C C . GLN A 1 85 ? -4.760 -10.451 10.611 1.00 95.00 85 GLN A C 1
ATOM 606 O O . GLN A 1 85 ? -4.664 -9.253 10.335 1.00 95.00 85 GLN A O 1
ATOM 611 N N . PRO A 1 86 ? -5.821 -10.954 11.270 1.00 95.75 86 PRO A N 1
ATOM 612 C CA . PRO A 1 86 ? -6.820 -10.091 11.891 1.00 95.75 86 PRO A CA 1
ATOM 613 C C . PRO A 1 86 ? -6.167 -9.290 13.020 1.00 95.75 86 PRO A C 1
ATOM 615 O O . PRO A 1 86 ? -5.402 -9.851 13.802 1.00 95.75 86 PRO A O 1
ATOM 618 N N . LEU A 1 87 ? -6.456 -7.991 13.093 1.00 95.62 87 LEU A N 1
ATOM 619 C CA . LEU A 1 87 ? -5.923 -7.145 14.158 1.00 95.62 87 LEU A CA 1
ATOM 620 C C . LEU A 1 87 ? -6.593 -7.453 15.497 1.00 95.62 87 LEU A C 1
ATOM 622 O O . LEU A 1 87 ? -7.818 -7.595 15.566 1.00 95.62 87 LEU A O 1
ATOM 626 N N . SER A 1 88 ? -5.799 -7.478 16.567 1.00 94.81 88 SER A N 1
ATOM 627 C CA . SER A 1 88 ? -6.332 -7.448 17.930 1.00 94.81 88 SER A CA 1
ATOM 628 C C . SER A 1 88 ? -6.973 -6.083 18.240 1.00 94.81 88 SER A C 1
ATOM 630 O O . SER A 1 88 ? -6.670 -5.089 17.568 1.00 94.81 88 SER A O 1
ATOM 632 N N . PRO A 1 89 ? -7.837 -5.981 19.268 1.00 93.88 89 PRO A N 1
ATOM 633 C CA . PRO A 1 89 ? -8.377 -4.696 19.713 1.00 93.88 89 PRO A CA 1
ATOM 634 C C . PRO A 1 89 ? -7.284 -3.665 20.035 1.00 93.88 89 PRO A C 1
ATOM 636 O O . PRO A 1 89 ? -7.414 -2.493 19.686 1.00 93.88 89 PRO A O 1
ATOM 639 N N . GLU A 1 90 ? -6.181 -4.098 20.646 1.00 95.19 90 GLU A N 1
ATOM 640 C CA . GLU A 1 90 ? -5.038 -3.250 20.995 1.00 95.19 90 GLU A CA 1
ATOM 641 C C . GLU A 1 90 ? -4.311 -2.744 19.745 1.00 95.19 90 GLU A C 1
ATOM 643 O O . GLU A 1 90 ? -4.015 -1.553 19.639 1.00 95.19 90 GLU A O 1
ATOM 648 N N . GLU A 1 91 ? -4.062 -3.621 18.768 1.00 96.44 91 GLU A N 1
ATOM 649 C CA . GLU A 1 91 ? -3.466 -3.233 17.486 1.00 96.44 91 GLU A CA 1
ATOM 650 C C . GLU A 1 91 ? -4.364 -2.258 16.716 1.00 96.44 91 GLU A C 1
ATOM 652 O O . GLU A 1 91 ? -3.879 -1.311 16.095 1.00 96.44 91 GLU A O 1
ATOM 657 N N . LEU A 1 92 ? -5.682 -2.453 16.789 1.00 95.69 92 LEU A N 1
ATOM 658 C CA . LEU A 1 92 ? -6.668 -1.543 16.216 1.00 95.69 92 LEU A CA 1
ATOM 659 C C . LEU A 1 92 ? -6.593 -0.152 16.846 1.00 95.69 92 LEU A C 1
ATOM 661 O O . LEU A 1 92 ? -6.589 0.845 16.121 1.00 95.69 92 LEU A O 1
ATOM 665 N N . VAL A 1 93 ? -6.473 -0.076 18.174 1.00 95.44 93 VAL A N 1
ATOM 666 C CA . VAL A 1 93 ? -6.265 1.193 18.883 1.00 95.44 93 VAL A CA 1
ATOM 667 C C . VAL A 1 93 ? -4.962 1.846 18.432 1.00 95.44 93 VAL A C 1
ATOM 669 O O . VAL A 1 93 ? -4.973 3.032 18.104 1.00 95.44 93 VAL A O 1
ATOM 672 N N . VAL A 1 94 ? -3.856 1.101 18.339 1.00 97.25 94 VAL A N 1
ATOM 673 C CA . VAL A 1 94 ? -2.572 1.629 17.839 1.00 97.25 94 VAL A CA 1
ATOM 674 C C . VAL A 1 94 ? -2.725 2.198 16.426 1.00 97.25 94 VAL A C 1
ATOM 676 O O . VAL A 1 94 ? -2.282 3.315 16.161 1.00 97.25 94 VAL A O 1
ATOM 679 N N . LEU A 1 95 ? -3.388 1.470 15.526 1.00 96.94 95 LEU A N 1
ATOM 680 C CA . LEU A 1 95 ? -3.604 1.902 14.146 1.00 96.94 95 LEU A CA 1
ATOM 681 C C . LEU A 1 95 ? -4.461 3.176 14.059 1.00 96.94 95 LEU A C 1
ATOM 683 O O . LEU A 1 95 ? -4.160 4.061 13.260 1.00 96.94 95 LEU A O 1
ATOM 687 N N . GLN A 1 96 ? -5.512 3.283 14.875 1.00 95.38 96 GLN A N 1
ATOM 688 C CA . GLN A 1 96 ? -6.451 4.411 14.846 1.00 95.38 96 GLN A CA 1
ATOM 689 C C . GLN A 1 96 ? -5.942 5.658 15.580 1.00 95.38 96 GLN A C 1
ATOM 691 O O . GLN A 1 96 ? -6.329 6.769 15.224 1.00 95.38 96 GLN A O 1
ATOM 696 N N . THR A 1 97 ? -5.083 5.492 16.588 1.00 96.19 97 THR A N 1
ATOM 697 C CA . THR A 1 97 ? -4.583 6.593 17.437 1.00 96.19 97 THR A CA 1
ATOM 698 C C . THR A 1 97 ? -3.188 7.081 17.058 1.00 96.19 97 THR A C 1
ATOM 700 O O . THR A 1 97 ? -2.689 8.044 17.643 1.00 96.19 97 THR A O 1
ATOM 703 N N . CYS A 1 98 ? -2.540 6.449 16.075 1.00 96.69 98 CYS A N 1
ATOM 704 C CA . CYS A 1 98 ? -1.241 6.897 15.593 1.00 96.69 98 CYS A CA 1
ATOM 705 C C . CYS A 1 98 ? -1.302 8.326 15.000 1.00 96.69 98 CYS A C 1
ATOM 707 O O . CYS A 1 98 ? -2.369 8.774 14.579 1.00 96.69 98 CYS A O 1
ATOM 709 N N . PRO A 1 99 ? -0.169 9.055 14.917 1.00 97.31 99 PRO A N 1
ATOM 710 C CA . PRO A 1 99 ? -0.154 10.445 14.445 1.00 97.31 99 PRO A CA 1
ATOM 711 C C . PRO A 1 99 ? -0.748 10.682 13.048 1.00 97.31 99 PRO A C 1
ATOM 713 O O . PRO A 1 99 ? -1.189 11.788 12.748 1.00 97.31 99 PRO A O 1
ATOM 716 N N . ASN A 1 100 ? -0.717 9.675 12.175 1.00 96.38 100 ASN A N 1
ATOM 717 C CA . ASN A 1 100 ? -1.258 9.743 10.823 1.00 96.38 100 ASN A CA 1
ATOM 718 C C . ASN A 1 100 ? -1.961 8.416 10.484 1.00 96.38 100 ASN A C 1
ATOM 720 O O . ASN A 1 100 ? -1.335 7.555 9.858 1.00 96.38 100 ASN A O 1
ATOM 724 N N . PRO A 1 101 ? -3.213 8.221 10.937 1.00 96.50 101 PRO A N 1
ATOM 725 C CA . PRO A 1 101 ? -3.947 6.970 10.777 1.00 96.50 101 PRO A CA 1
ATOM 726 C C . PRO A 1 101 ? -4.525 6.817 9.358 1.00 96.50 101 PRO A C 1
ATOM 728 O O . PRO A 1 101 ? -4.696 7.817 8.654 1.00 96.50 101 PRO A O 1
ATOM 731 N N . PRO A 1 102 ? -4.871 5.588 8.925 1.00 95.50 102 PRO A N 1
ATOM 732 C CA . PRO A 1 102 ? -5.560 5.371 7.655 1.00 95.50 102 PRO A CA 1
ATOM 733 C C . PRO A 1 102 ? -6.889 6.128 7.592 1.00 95.50 102 PRO A C 1
ATOM 735 O O . PRO A 1 102 ? -7.706 6.059 8.517 1.00 95.50 102 PRO A O 1
ATOM 738 N N . LYS A 1 103 ? -7.158 6.811 6.479 1.00 91.81 103 LYS A N 1
ATOM 739 C CA . LYS A 1 103 ? -8.422 7.530 6.300 1.00 91.81 103 LYS A CA 1
ATOM 740 C C . LYS A 1 103 ? -9.535 6.562 5.909 1.00 91.81 103 LYS A C 1
ATOM 742 O O . LYS A 1 103 ? -9.351 5.670 5.089 1.00 91.81 103 LYS A O 1
ATOM 747 N N . LYS A 1 104 ? -10.743 6.784 6.445 1.00 88.12 104 LYS A N 1
ATOM 748 C CA . LYS A 1 104 ? -11.955 6.010 6.099 1.00 88.12 104 LYS A CA 1
ATOM 749 C C . LYS A 1 104 ? -11.744 4.489 6.230 1.00 88.12 104 LYS A C 1
ATOM 751 O O . LYS A 1 104 ? -12.170 3.727 5.358 1.00 88.12 104 LYS A O 1
ATOM 756 N N . LEU A 1 105 ? -11.077 4.061 7.304 1.00 93.00 105 LEU A N 1
ATOM 757 C CA . LEU A 1 105 ? -10.833 2.651 7.595 1.00 93.00 105 LEU A CA 1
ATOM 758 C C . LEU A 1 105 ? -12.170 1.902 7.704 1.00 93.00 105 LEU A C 1
ATOM 760 O O . LEU A 1 105 ? -13.047 2.284 8.476 1.00 93.00 105 LEU A O 1
ATOM 764 N N . LYS A 1 106 ? -12.328 0.858 6.892 1.00 93.50 106 LYS A N 1
ATOM 765 C CA . LYS A 1 106 ? -13.499 -0.023 6.876 1.00 93.50 106 LYS A CA 1
ATOM 766 C C . LYS A 1 106 ? -13.034 -1.456 7.133 1.00 93.50 106 LYS A C 1
ATOM 768 O O . LYS A 1 106 ? -11.866 -1.745 6.878 1.00 93.50 106 LYS A O 1
ATOM 773 N N . PRO A 1 107 ? -13.919 -2.348 7.593 1.00 94.81 107 PRO A N 1
ATOM 774 C CA . PRO A 1 107 ? -13.627 -3.774 7.624 1.00 94.81 107 PRO A CA 1
ATOM 775 C C . PRO A 1 107 ? -13.136 -4.310 6.272 1.00 94.81 107 PRO A C 1
ATOM 777 O O . PRO A 1 107 ? -13.570 -3.846 5.210 1.00 94.81 107 PRO A O 1
ATOM 780 N N . GLY A 1 108 ? -12.208 -5.267 6.312 1.00 95.19 108 GLY A N 1
ATOM 781 C CA . GLY A 1 108 ? -11.614 -5.872 5.123 1.00 95.19 108 GLY A CA 1
ATOM 782 C C . GLY A 1 108 ? -10.121 -6.172 5.247 1.00 95.19 108 GLY A C 1
ATOM 783 O O . GLY A 1 108 ? -9.515 -6.048 6.312 1.00 95.19 108 GLY A O 1
ATOM 784 N N . ASN A 1 109 ? -9.528 -6.561 4.116 1.00 96.44 109 ASN A N 1
ATOM 785 C CA . ASN A 1 109 ? -8.135 -6.993 4.032 1.00 96.44 109 ASN A CA 1
ATOM 786 C C . ASN A 1 109 ? -7.227 -5.888 3.489 1.00 96.44 109 ASN A C 1
ATOM 788 O O . ASN A 1 109 ? -7.449 -5.330 2.407 1.00 96.44 109 ASN A O 1
ATOM 792 N N . TYR A 1 110 ? -6.167 -5.618 4.235 1.00 97.56 110 TYR A N 1
ATOM 793 C CA . TYR A 1 110 ? -5.190 -4.576 3.985 1.00 97.56 110 TYR A CA 1
ATOM 794 C C . TYR A 1 110 ? -3.773 -5.130 4.093 1.00 97.56 110 TYR A C 1
ATOM 796 O O . TYR A 1 110 ? -3.516 -6.196 4.661 1.00 97.56 110 TYR A O 1
ATOM 804 N N . TRP A 1 111 ? -2.830 -4.369 3.561 1.00 97.62 111 TRP A N 1
ATOM 805 C CA . TRP A 1 111 ? -1.412 -4.588 3.763 1.00 97.62 111 TRP A CA 1
ATOM 806 C C . TRP A 1 111 ? -0.754 -3.307 4.268 1.00 97.62 111 TRP A C 1
ATOM 808 O O . TRP A 1 111 ? -1.184 -2.193 3.954 1.00 97.62 111 TRP A O 1
ATOM 818 N N . TYR A 1 112 ? 0.288 -3.489 5.072 1.00 97.69 112 TYR A N 1
ATOM 819 C CA . TYR A 1 112 ? 1.026 -2.410 5.708 1.00 97.69 112 TYR A CA 1
ATOM 820 C C . TYR A 1 112 ? 2.525 -2.687 5.668 1.00 97.69 112 TYR A C 1
ATOM 822 O O . TYR A 1 112 ? 2.988 -3.743 6.109 1.00 97.69 112 TYR A O 1
ATOM 830 N N . ASP A 1 113 ? 3.284 -1.710 5.181 1.00 96.19 113 ASP A N 1
ATOM 831 C CA . ASP A 1 113 ? 4.739 -1.705 5.260 1.00 96.19 113 ASP A CA 1
ATOM 832 C C . ASP A 1 113 ? 5.199 -0.886 6.470 1.00 96.19 113 ASP A C 1
ATOM 834 O O . ASP A 1 113 ? 5.197 0.348 6.453 1.00 96.19 113 ASP A O 1
ATOM 838 N N . LYS A 1 114 ? 5.659 -1.577 7.516 1.00 95.06 114 LYS A N 1
ATOM 839 C CA . LYS A 1 114 ? 6.121 -0.941 8.756 1.00 95.06 114 LYS A CA 1
ATOM 840 C C . LYS A 1 114 ? 7.346 -0.041 8.590 1.00 95.06 114 LYS A C 1
ATOM 842 O O . LYS A 1 114 ? 7.586 0.791 9.461 1.00 95.06 114 LYS A O 1
ATOM 847 N N . PHE A 1 115 ? 8.155 -0.206 7.542 1.00 92.00 115 PHE A N 1
ATOM 848 C CA . PHE A 1 115 ? 9.396 0.560 7.395 1.00 92.00 115 PHE A CA 1
ATOM 849 C C . PHE A 1 115 ? 9.132 1.963 6.861 1.00 92.00 115 PHE A C 1
ATOM 851 O O . PHE A 1 115 ? 9.708 2.933 7.350 1.00 92.00 115 PHE A O 1
ATOM 858 N N . CYS A 1 116 ? 8.247 2.076 5.874 1.00 91.81 116 CYS A N 1
ATOM 859 C CA . CYS A 1 116 ? 7.970 3.335 5.185 1.00 91.81 116 CYS A CA 1
ATOM 860 C C . CYS A 1 116 ? 6.560 3.887 5.433 1.00 91.81 116 CYS A C 1
ATOM 862 O O . CYS A 1 116 ? 6.296 5.044 5.108 1.00 91.81 116 CYS A O 1
ATOM 864 N N . GLY A 1 117 ? 5.670 3.089 6.023 1.00 95.31 117 GLY A N 1
ATOM 865 C CA . GLY A 1 117 ? 4.294 3.474 6.303 1.00 95.31 117 GLY A CA 1
ATOM 866 C C . GLY A 1 117 ? 3.343 3.301 5.119 1.00 95.31 117 GLY A C 1
ATOM 867 O O . GLY A 1 117 ? 2.255 3.871 5.156 1.00 95.31 117 GLY A O 1
ATOM 868 N N . PHE A 1 118 ? 3.711 2.568 4.058 1.00 95.81 118 PHE A N 1
ATOM 869 C CA . PHE A 1 118 ? 2.761 2.318 2.970 1.00 95.81 118 PHE A CA 1
ATOM 870 C C . PHE A 1 118 ? 1.566 1.517 3.462 1.00 95.81 118 PHE A C 1
ATOM 872 O O . PHE A 1 118 ? 1.714 0.524 4.172 1.00 95.81 118 PHE A O 1
ATOM 879 N N . TRP A 1 119 ? 0.391 1.958 3.033 1.00 97.06 119 TRP A N 1
ATOM 880 C CA . TRP A 1 119 ? -0.887 1.358 3.360 1.00 97.06 119 TRP A CA 1
ATOM 881 C C . TRP A 1 119 ? -1.714 1.184 2.090 1.00 97.06 119 TRP A C 1
ATOM 883 O O . TRP A 1 119 ? -1.764 2.076 1.235 1.00 97.06 119 TRP A O 1
ATOM 893 N N . GLY A 1 120 ? -2.381 0.041 1.971 1.00 96.19 120 GLY A N 1
ATOM 894 C CA . GLY A 1 120 ? -3.273 -0.249 0.857 1.00 96.19 120 GLY A CA 1
ATOM 895 C C . GLY A 1 120 ? -4.175 -1.441 1.141 1.00 96.19 120 GLY A C 1
ATOM 896 O O . GLY A 1 120 ? -3.959 -2.203 2.082 1.00 96.19 120 GLY A O 1
ATOM 897 N N . LYS A 1 121 ? -5.209 -1.611 0.315 1.00 96.44 121 LYS A N 1
ATOM 898 C CA . LYS A 1 121 ? -6.001 -2.849 0.314 1.00 96.44 121 LYS A CA 1
ATOM 899 C C . LYS A 1 121 ? -5.167 -3.999 -0.239 1.00 96.44 121 LYS A C 1
ATOM 901 O O . LYS A 1 121 ? -4.371 -3.790 -1.155 1.00 96.44 121 LYS A O 1
ATOM 906 N N . GLU A 1 122 ? -5.364 -5.205 0.286 1.00 96.19 122 GLU A N 1
ATOM 907 C CA . GLU A 1 122 ? -4.685 -6.400 -0.229 1.00 96.19 122 GLU A CA 1
ATOM 908 C C . GLU A 1 122 ? -4.944 -6.557 -1.739 1.00 96.19 122 GLU A C 1
ATOM 910 O O . GLU A 1 122 ? -6.060 -6.377 -2.230 1.00 96.19 122 GLU A O 1
ATOM 915 N N . GLY A 1 123 ? -3.874 -6.810 -2.490 1.00 96.25 123 GLY A N 1
ATOM 916 C CA . GLY A 1 123 ? -3.878 -6.911 -3.946 1.00 96.25 123 GLY A CA 1
ATOM 917 C C . GLY A 1 123 ? -3.929 -5.581 -4.701 1.00 96.25 123 GLY A C 1
ATOM 918 O O . GLY A 1 123 ? -4.048 -5.593 -5.923 1.00 96.25 123 GLY A O 1
ATOM 919 N N . GLN A 1 124 ? -3.845 -4.444 -4.007 1.00 95.75 124 GLN A N 1
ATOM 920 C CA . GLN A 1 124 ? -3.829 -3.114 -4.617 1.00 95.75 124 GLN A CA 1
ATOM 921 C C . GLN A 1 124 ? -2.505 -2.394 -4.349 1.00 95.75 124 GLN A C 1
ATOM 923 O O . GLN A 1 124 ? -1.826 -2.647 -3.350 1.00 95.75 124 GLN A O 1
ATOM 928 N N . ARG A 1 125 ? -2.159 -1.452 -5.235 1.00 93.25 125 ARG A N 1
ATOM 929 C CA . ARG A 1 125 ? -1.060 -0.496 -5.023 1.00 93.25 125 ARG A CA 1
ATOM 930 C C . ARG A 1 125 ? -1.257 0.294 -3.713 1.00 93.25 125 ARG A C 1
ATOM 932 O O . ARG A 1 125 ? -2.379 0.335 -3.199 1.00 93.25 125 ARG A O 1
ATOM 939 N N . PRO A 1 126 ? -0.223 0.977 -3.191 1.00 94.31 126 PRO A N 1
ATOM 940 C CA . PRO A 1 126 ? -0.404 1.850 -2.039 1.00 94.31 126 PRO A CA 1
ATOM 941 C C . PRO A 1 126 ? -1.466 2.910 -2.341 1.00 94.31 126 PRO A C 1
ATOM 943 O O . PRO A 1 126 ? -1.467 3.522 -3.418 1.00 94.31 126 PRO A O 1
ATOM 946 N N . SER A 1 127 ? -2.368 3.120 -1.388 1.00 93.38 127 SER A N 1
ATOM 947 C CA . SER A 1 127 ? -3.347 4.206 -1.420 1.00 93.38 127 SER A CA 1
ATOM 948 C C . SER A 1 127 ? -2.896 5.367 -0.543 1.00 93.38 127 SER A C 1
ATOM 950 O O . SER A 1 127 ? -3.109 6.524 -0.887 1.00 93.38 127 SER A O 1
ATOM 952 N N . GLU A 1 128 ? -2.227 5.072 0.572 1.00 93.94 128 GLU A N 1
ATOM 953 C CA . GLU A 1 128 ? -1.846 6.062 1.573 1.00 93.94 128 GLU A CA 1
ATOM 954 C C . GLU A 1 128 ? -0.441 5.796 2.123 1.00 93.94 128 GLU A C 1
ATOM 956 O O . GLU A 1 128 ? 0.125 4.708 1.992 1.00 93.94 128 GLU A O 1
ATOM 961 N N . VAL A 1 129 ? 0.119 6.826 2.755 1.00 95.06 129 VAL A N 1
ATOM 962 C CA . VAL A 1 129 ? 1.301 6.714 3.611 1.00 95.06 129 VAL A CA 1
ATOM 963 C C . VAL A 1 129 ? 0.854 7.107 5.011 1.00 95.06 129 VAL A C 1
ATOM 965 O O . VAL A 1 129 ? 0.580 8.286 5.237 1.00 95.06 129 VAL A O 1
ATOM 968 N N . ILE A 1 130 ? 0.761 6.136 5.915 1.00 96.31 130 ILE A N 1
ATOM 969 C CA . ILE A 1 130 ? 0.367 6.313 7.319 1.00 96.31 130 ILE A CA 1
ATOM 970 C C . ILE A 1 130 ? 1.609 6.412 8.219 1.00 96.31 130 ILE A C 1
ATOM 972 O O . ILE A 1 130 ? 2.742 6.433 7.728 1.00 96.31 130 ILE A O 1
ATOM 976 N N . SER A 1 131 ? 1.429 6.507 9.538 1.00 96.75 131 SER A N 1
ATOM 977 C CA . SER A 1 131 ? 2.550 6.418 10.483 1.00 96.75 131 SER A CA 1
ATOM 978 C C . SER A 1 131 ? 3.358 5.133 10.264 1.00 96.75 131 SER A C 1
ATOM 980 O O . SER A 1 131 ? 2.803 4.040 10.179 1.00 96.75 131 SER A O 1
ATOM 982 N N . ALA A 1 132 ? 4.681 5.261 10.154 1.00 96.12 132 ALA A N 1
ATOM 983 C CA . ALA A 1 132 ? 5.595 4.124 10.073 1.00 96.12 132 ALA A CA 1
ATOM 984 C C . ALA A 1 132 ? 5.821 3.501 11.463 1.00 96.12 132 ALA A C 1
ATOM 986 O O . ALA A 1 132 ? 5.472 4.092 12.483 1.00 96.12 132 ALA A O 1
ATOM 987 N N . GLN A 1 133 ? 6.458 2.330 11.490 1.00 96.06 133 GLN A N 1
ATOM 988 C CA . GLN A 1 133 ? 6.902 1.625 12.697 1.00 96.06 133 GLN A CA 1
ATOM 989 C C . GLN A 1 133 ? 5.775 1.220 13.659 1.00 96.06 133 GLN A C 1
ATOM 991 O O . GLN A 1 133 ? 6.033 0.968 14.834 1.00 96.06 133 GLN A O 1
ATOM 996 N N . LEU A 1 134 ? 4.542 1.092 13.163 1.00 96.50 134 LEU A N 1
ATOM 997 C CA . LEU A 1 134 ? 3.450 0.535 13.953 1.00 96.50 134 LEU A CA 1
ATOM 998 C C . LEU A 1 134 ? 3.649 -0.976 14.127 1.00 96.50 134 LEU A C 1
ATOM 1000 O O . LEU A 1 134 ? 4.022 -1.688 13.189 1.00 96.50 134 LEU A O 1
ATOM 1004 N N . CYS A 1 135 ? 3.392 -1.463 15.336 1.00 95.31 135 CYS A N 1
ATOM 1005 C CA . CYS A 1 135 ? 3.379 -2.886 15.660 1.00 95.31 135 CYS A CA 1
ATOM 1006 C C . CYS A 1 135 ? 1.964 -3.429 15.454 1.00 95.31 135 CYS A C 1
ATOM 1008 O O . CYS A 1 135 ? 1.248 -3.633 16.427 1.00 95.31 135 CYS A O 1
ATOM 1010 N N . VAL A 1 136 ? 1.551 -3.571 14.193 1.00 95.69 136 VAL A N 1
ATOM 1011 C CA . VAL A 1 136 ? 0.214 -4.059 13.831 1.00 95.69 136 VAL A CA 1
ATOM 1012 C C . VAL A 1 136 ? 0.291 -5.094 12.713 1.00 95.69 136 VAL A C 1
ATOM 1014 O O . VAL A 1 136 ? 1.000 -4.895 11.720 1.00 95.69 136 VAL A O 1
ATOM 1017 N N . GLY A 1 137 ? -0.474 -6.172 12.857 1.00 94.38 137 GLY A N 1
ATOM 1018 C CA . GLY A 1 137 ? -0.623 -7.215 11.851 1.00 94.38 137 GLY A CA 1
ATOM 1019 C C . GLY A 1 137 ? 0.612 -8.103 11.681 1.00 94.38 137 GLY A C 1
ATOM 1020 O O . GLY A 1 137 ? 1.550 -8.108 12.477 1.00 94.38 137 GLY A O 1
ATOM 1021 N N . GLY A 1 138 ? 0.597 -8.899 10.610 1.00 92.62 138 GLY A N 1
ATOM 1022 C CA . GLY A 1 138 ? 1.645 -9.878 10.313 1.00 92.62 138 GLY A CA 1
ATOM 1023 C C . GLY A 1 138 ? 2.842 -9.340 9.520 1.00 92.62 138 GLY A C 1
ATOM 1024 O O . GLY A 1 138 ? 2.946 -8.156 9.185 1.00 92.62 138 GLY A O 1
ATOM 1025 N N . LEU A 1 139 ? 3.739 -10.259 9.151 1.00 94.38 139 LEU A N 1
ATOM 1026 C CA . LEU A 1 139 ? 4.813 -9.995 8.191 1.00 94.38 139 LEU A CA 1
ATOM 1027 C C . LEU A 1 139 ? 4.232 -9.641 6.817 1.00 94.38 139 LEU A C 1
ATOM 1029 O O . LEU A 1 139 ? 3.354 -10.336 6.305 1.00 94.38 139 LEU A O 1
ATOM 1033 N N . MET A 1 140 ? 4.755 -8.582 6.197 1.00 94.50 140 MET A N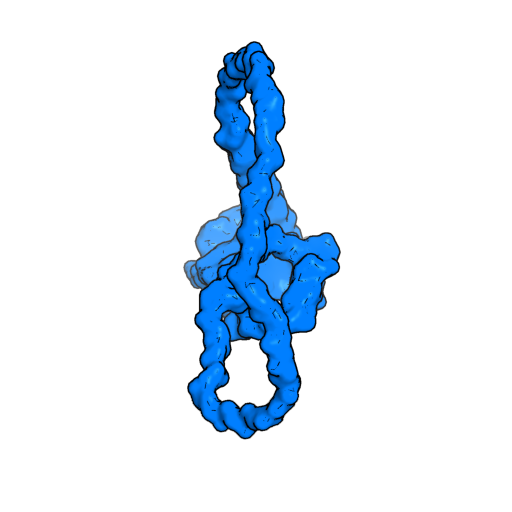 1
ATOM 1034 C CA . MET A 1 140 ? 4.324 -8.177 4.861 1.00 94.50 140 MET A CA 1
ATOM 1035 C C . MET A 1 140 ? 4.643 -9.274 3.836 1.00 94.50 140 MET A C 1
ATOM 1037 O O . MET A 1 140 ? 5.764 -9.779 3.770 1.00 94.50 140 MET A O 1
ATOM 1041 N N . LYS A 1 141 ? 3.648 -9.636 3.023 1.00 94.31 141 LYS A N 1
ATOM 1042 C CA . LYS A 1 141 ? 3.783 -10.652 1.972 1.00 94.31 141 LYS A CA 1
ATOM 1043 C C . LYS A 1 141 ? 4.345 -10.042 0.688 1.00 94.31 141 LYS A C 1
ATOM 1045 O O . LYS A 1 141 ? 4.048 -8.893 0.361 1.00 94.31 141 LYS A O 1
ATOM 1050 N N . ALA A 1 142 ? 5.072 -10.834 -0.099 1.00 94.94 142 ALA A N 1
ATOM 1051 C CA . ALA A 1 142 ? 5.624 -10.360 -1.369 1.00 94.94 142 ALA A CA 1
ATOM 1052 C C . ALA A 1 142 ? 4.549 -9.973 -2.395 1.00 94.94 142 ALA A C 1
ATOM 1054 O O . ALA A 1 142 ? 4.690 -8.988 -3.114 1.00 94.94 142 ALA A O 1
ATOM 1055 N N . ASN A 1 143 ? 3.429 -10.693 -2.400 1.00 95.19 143 ASN A N 1
ATOM 1056 C CA . ASN A 1 143 ? 2.280 -10.433 -3.262 1.00 95.19 143 ASN A CA 1
ATOM 1057 C C . ASN A 1 143 ? 1.255 -9.462 -2.644 1.00 95.19 143 ASN A C 1
ATOM 1059 O O . ASN A 1 143 ? 0.131 -9.391 -3.135 1.00 95.19 143 ASN A O 1
ATOM 1063 N N . ALA A 1 144 ? 1.612 -8.711 -1.593 1.00 96.50 144 ALA A N 1
ATOM 1064 C CA . ALA A 1 144 ? 0.681 -7.848 -0.858 1.00 96.50 144 ALA A CA 1
ATOM 1065 C C . ALA A 1 144 ? -0.090 -6.856 -1.748 1.00 96.50 144 ALA A C 1
ATOM 1067 O O . ALA A 1 144 ? -1.271 -6.618 -1.514 1.00 96.50 144 ALA A O 1
ATOM 1068 N N . SER A 1 145 ? 0.541 -6.325 -2.798 1.00 95.94 145 SER A N 1
ATOM 1069 C CA . SER A 1 145 ? -0.085 -5.432 -3.787 1.00 95.94 145 SER A CA 1
ATOM 1070 C C . SER A 1 145 ? -0.411 -6.103 -5.120 1.00 95.94 145 SER A C 1
ATOM 1072 O O . SER A 1 145 ? -0.721 -5.403 -6.078 1.00 95.94 145 SER A O 1
ATOM 1074 N N . ASN A 1 146 ? -0.293 -7.432 -5.218 1.00 96.06 146 ASN A N 1
ATOM 1075 C CA . ASN A 1 146 ? -0.439 -8.180 -6.471 1.00 96.06 146 ASN A CA 1
ATOM 1076 C C . ASN A 1 146 ? 0.451 -7.627 -7.610 1.00 96.06 146 ASN A C 1
ATOM 1078 O O . ASN A 1 146 ? 0.003 -7.399 -8.736 1.00 96.06 146 ASN A O 1
ATOM 1082 N N . GLY A 1 147 ? 1.718 -7.344 -7.282 1.00 94.38 147 GLY A N 1
ATOM 1083 C CA . GLY A 1 147 ? 2.718 -6.901 -8.249 1.00 94.38 147 GLY A CA 1
ATOM 1084 C C . GLY A 1 147 ? 3.032 -7.961 -9.304 1.00 94.38 147 GLY A C 1
ATOM 1085 O O . GLY A 1 147 ? 2.805 -9.150 -9.100 1.00 94.38 147 GLY A O 1
ATOM 1086 N N . ASN A 1 148 ? 3.528 -7.510 -10.456 1.00 95.19 148 ASN A N 1
ATOM 1087 C CA . ASN A 1 148 ? 3.893 -8.374 -11.586 1.00 95.19 148 ASN A CA 1
ATOM 1088 C C . ASN A 1 148 ? 5.018 -7.768 -12.447 1.00 95.19 148 ASN A C 1
ATOM 1090 O O . ASN A 1 148 ? 5.028 -7.885 -13.677 1.00 95.19 148 ASN A O 1
ATOM 1094 N N . THR A 1 149 ? 5.932 -7.046 -11.803 1.00 94.50 149 THR A N 1
ATOM 1095 C CA . THR A 1 149 ? 7.036 -6.312 -12.441 1.00 94.50 149 THR A CA 1
ATOM 1096 C C . THR A 1 149 ? 8.400 -6.952 -12.190 1.00 94.50 149 THR A C 1
ATOM 1098 O O . THR A 1 149 ? 9.369 -6.610 -12.869 1.00 94.50 149 THR A O 1
ATOM 1101 N N . ARG A 1 150 ? 8.487 -7.885 -11.235 1.00 94.31 150 ARG A N 1
ATOM 1102 C CA . ARG A 1 150 ? 9.722 -8.402 -10.634 1.00 94.31 150 ARG A CA 1
ATOM 1103 C C . ARG A 1 150 ? 10.604 -7.301 -10.042 1.00 94.31 150 ARG A C 1
ATOM 1105 O O . ARG A 1 150 ? 11.811 -7.474 -9.936 1.00 94.31 150 ARG A O 1
ATOM 1112 N N . VAL A 1 151 ? 10.029 -6.154 -9.702 1.00 92.12 151 VAL A N 1
ATOM 1113 C CA . VAL A 1 151 ? 10.709 -5.073 -8.990 1.00 92.12 151 VAL A CA 1
ATOM 1114 C C . VAL A 1 151 ? 10.116 -5.014 -7.595 1.00 92.12 151 VAL A C 1
ATOM 1116 O O . VAL A 1 151 ? 8.898 -5.059 -7.431 1.00 92.12 151 VAL A O 1
ATOM 1119 N N . PHE A 1 152 ? 10.975 -4.928 -6.589 1.00 92.12 152 PHE A N 1
ATOM 1120 C CA . PHE A 1 152 ? 10.575 -5.061 -5.199 1.00 92.12 152 PHE A CA 1
ATOM 1121 C C . PHE A 1 152 ? 10.922 -3.800 -4.418 1.00 92.12 152 PHE A C 1
ATOM 1123 O O . PHE A 1 152 ? 12.017 -3.257 -4.553 1.00 92.12 152 PHE A O 1
ATOM 1130 N N . ILE A 1 153 ? 9.989 -3.351 -3.584 1.00 90.38 153 ILE A N 1
ATOM 1131 C CA . ILE A 1 153 ? 10.243 -2.374 -2.526 1.00 90.38 153 ILE A CA 1
ATOM 1132 C C . ILE A 1 153 ? 10.078 -3.117 -1.209 1.00 90.38 153 ILE A C 1
ATOM 1134 O O . ILE A 1 153 ? 9.009 -3.664 -0.919 1.00 90.38 153 ILE A O 1
ATOM 1138 N N . ASN A 1 154 ? 11.155 -3.164 -0.431 1.00 90.75 154 ASN A N 1
ATOM 1139 C CA . ASN A 1 154 ? 11.300 -4.072 0.694 1.00 90.75 154 ASN A CA 1
ATOM 1140 C C . ASN A 1 154 ? 11.018 -5.514 0.241 1.00 90.75 154 ASN A C 1
ATOM 1142 O O . ASN A 1 154 ? 11.666 -6.030 -0.670 1.00 90.75 154 ASN A O 1
ATOM 1146 N N . VAL A 1 155 ? 10.030 -6.166 0.851 1.00 92.06 155 VAL A N 1
ATOM 1147 C CA . VAL A 1 155 ? 9.647 -7.542 0.506 1.00 92.06 155 VAL A CA 1
ATOM 1148 C C . VAL A 1 155 ? 8.549 -7.618 -0.555 1.00 92.06 155 VAL A C 1
ATOM 1150 O O . VAL A 1 155 ? 8.295 -8.706 -1.057 1.00 92.06 155 VAL A O 1
ATOM 1153 N N . ARG A 1 156 ? 7.899 -6.499 -0.908 1.00 95.19 156 ARG A N 1
ATOM 1154 C CA . ARG A 1 156 ? 6.708 -6.455 -1.770 1.00 95.19 156 ARG A CA 1
ATOM 1155 C C . ARG A 1 156 ? 7.074 -6.215 -3.229 1.00 95.19 156 ARG A C 1
ATOM 1157 O O . ARG A 1 156 ? 7.813 -5.284 -3.536 1.00 95.19 156 ARG A O 1
ATOM 1164 N N . GLU A 1 157 ? 6.491 -6.997 -4.128 1.00 96.00 157 GLU A N 1
ATOM 1165 C CA . GLU A 1 157 ? 6.568 -6.755 -5.567 1.00 96.00 157 GLU A CA 1
ATOM 1166 C C . GLU A 1 157 ? 5.631 -5.614 -5.972 1.00 96.00 157 GLU A C 1
ATOM 1168 O O . GLU A 1 157 ? 4.437 -5.640 -5.665 1.00 96.00 157 GLU A O 1
ATOM 1173 N N . ILE A 1 158 ? 6.146 -4.617 -6.688 1.00 94.56 158 ILE A N 1
ATOM 1174 C CA . ILE A 1 158 ? 5.346 -3.465 -7.111 1.00 94.56 158 ILE A CA 1
ATOM 1175 C C . ILE A 1 158 ? 4.523 -3.774 -8.365 1.00 94.56 158 ILE A C 1
ATOM 1177 O O . ILE A 1 158 ? 4.880 -4.604 -9.209 1.00 94.56 158 ILE A O 1
ATOM 1181 N N . THR A 1 159 ? 3.406 -3.073 -8.508 1.00 94.56 159 THR A N 1
ATOM 1182 C CA . THR A 1 159 ? 2.529 -3.160 -9.678 1.00 94.56 159 THR A CA 1
ATOM 1183 C C . THR A 1 159 ? 3.094 -2.392 -10.875 1.00 94.56 159 THR A C 1
ATOM 1185 O O . THR A 1 159 ? 3.920 -1.486 -10.745 1.00 94.56 159 THR A O 1
ATOM 1188 N N . LYS A 1 160 ? 2.586 -2.697 -12.075 1.00 93.00 160 LYS A N 1
ATOM 1189 C CA . LYS A 1 160 ? 2.898 -1.940 -13.302 1.00 93.00 160 LYS A CA 1
ATOM 1190 C C . LYS A 1 160 ? 2.516 -0.460 -13.235 1.00 93.00 160 LYS A C 1
ATOM 1192 O O . LYS A 1 160 ? 3.077 0.320 -13.990 1.00 93.00 160 LYS A O 1
ATOM 1197 N N . VAL A 1 161 ? 1.582 -0.078 -12.363 1.00 90.69 161 VAL A N 1
ATOM 1198 C CA . VAL A 1 161 ? 1.178 1.325 -12.173 1.00 90.69 161 VAL A CA 1
ATOM 1199 C C . VAL A 1 161 ? 2.207 2.087 -11.332 1.00 90.69 161 VAL A C 1
ATOM 1201 O O . VAL A 1 161 ? 2.435 3.269 -11.558 1.00 90.69 161 VAL A O 1
ATOM 1204 N N . GLU A 1 162 ? 2.863 1.409 -10.389 1.00 91.44 162 GLU A N 1
ATOM 1205 C CA . GLU A 1 162 ? 3.898 2.002 -9.531 1.00 91.44 162 GLU A CA 1
ATOM 1206 C C . GLU A 1 162 ? 5.237 2.161 -10.266 1.00 91.44 162 GLU A C 1
ATOM 1208 O O . GLU A 1 162 ? 5.978 3.107 -10.010 1.00 91.44 162 GLU A O 1
ATOM 1213 N N . LEU A 1 163 ? 5.554 1.260 -11.201 1.00 90.12 163 LEU A N 1
ATOM 1214 C CA . LEU A 1 163 ? 6.841 1.250 -11.902 1.00 90.12 163 LEU A CA 1
ATOM 1215 C C . LEU A 1 163 ? 7.159 2.578 -12.640 1.00 90.12 163 LEU A C 1
ATOM 1217 O O . LEU A 1 163 ? 8.259 3.100 -12.443 1.00 90.12 163 LEU A O 1
ATOM 1221 N N . PRO A 1 164 ? 6.234 3.196 -13.407 1.00 88.38 164 PRO A N 1
ATOM 1222 C CA . PRO A 1 164 ? 6.455 4.516 -14.001 1.00 88.38 164 PRO A CA 1
ATOM 1223 C C . PRO A 1 164 ? 6.681 5.631 -12.974 1.00 88.38 164 PRO A C 1
ATOM 1225 O O . PRO A 1 164 ? 7.427 6.567 -13.250 1.00 88.38 164 PRO A O 1
ATOM 1228 N N . MET A 1 165 ? 6.088 5.538 -11.777 1.00 86.69 165 MET A N 1
ATOM 1229 C CA . MET A 1 165 ? 6.287 6.535 -10.715 1.00 86.69 165 MET A CA 1
ATOM 1230 C C . MET A 1 165 ? 7.742 6.556 -10.234 1.00 86.69 165 MET A C 1
ATOM 1232 O O . MET A 1 165 ? 8.291 7.623 -9.968 1.00 86.69 165 MET A O 1
ATOM 1236 N N . LEU A 1 166 ? 8.383 5.385 -10.164 1.00 84.56 166 LEU A N 1
ATOM 1237 C CA . LEU A 1 166 ? 9.812 5.266 -9.861 1.00 84.56 166 LEU A CA 1
ATOM 1238 C C . LEU A 1 166 ? 10.681 5.779 -11.014 1.00 84.56 166 LEU A C 1
ATOM 1240 O O . LEU A 1 166 ? 11.665 6.480 -10.796 1.00 84.56 166 LEU A O 1
ATOM 1244 N N . GLN A 1 167 ? 10.307 5.476 -12.254 1.00 85.00 167 GLN A N 1
ATOM 1245 C CA . GLN A 1 167 ? 11.047 5.958 -13.422 1.00 85.00 167 GLN A CA 1
ATOM 1246 C C . GLN A 1 167 ? 11.007 7.489 -13.534 1.00 85.00 167 GLN A C 1
ATOM 1248 O O . GLN A 1 167 ? 12.016 8.097 -13.888 1.00 85.00 167 GLN A O 1
ATOM 1253 N N . LEU A 1 168 ? 9.885 8.120 -13.165 1.00 81.12 168 LEU A N 1
ATOM 1254 C CA . LEU A 1 168 ? 9.718 9.577 -13.190 1.00 81.12 168 LEU A CA 1
ATOM 1255 C C . LEU A 1 168 ? 10.723 10.310 -12.287 1.00 81.12 168 LEU A C 1
ATOM 1257 O O . LEU A 1 168 ? 11.146 11.418 -12.604 1.00 81.12 168 LEU A O 1
ATOM 1261 N N . ILE A 1 169 ? 11.146 9.682 -11.189 1.00 80.50 169 ILE A N 1
ATOM 1262 C CA . ILE A 1 169 ? 12.168 10.222 -10.276 1.00 80.50 169 ILE A CA 1
ATOM 1263 C C . ILE A 1 169 ? 13.592 9.772 -10.641 1.00 80.50 169 ILE A C 1
ATOM 1265 O O . ILE A 1 169 ? 14.510 9.891 -9.830 1.00 80.50 169 ILE A O 1
ATOM 1269 N N . GLY A 1 170 ? 13.788 9.249 -11.856 1.00 79.38 170 GLY A N 1
ATOM 1270 C CA . GLY A 1 170 ? 15.091 8.843 -12.385 1.00 79.38 170 GLY A CA 1
ATOM 1271 C C . GLY A 1 170 ? 15.616 7.518 -11.831 1.00 79.38 170 GLY A C 1
ATOM 1272 O O . GLY A 1 170 ? 16.798 7.215 -11.999 1.00 79.38 170 GLY A O 1
ATOM 1273 N N . VAL A 1 171 ? 14.772 6.720 -11.168 1.00 80.56 171 VAL A N 1
ATOM 1274 C CA . VAL A 1 171 ? 15.179 5.415 -10.636 1.00 80.56 171 VAL A CA 1
ATOM 1275 C C . VAL A 1 171 ? 15.182 4.388 -11.763 1.00 80.56 171 VAL A C 1
ATOM 1277 O O . VAL A 1 171 ? 14.156 4.095 -12.381 1.00 80.56 171 VAL A O 1
ATOM 1280 N N . GLN A 1 172 ? 16.351 3.807 -12.021 1.00 79.62 172 GLN A N 1
ATOM 1281 C CA . GLN A 1 172 ? 16.489 2.713 -12.975 1.00 79.62 172 GLN A CA 1
ATOM 1282 C C . GLN A 1 172 ? 15.897 1.436 -12.383 1.00 79.62 172 GLN A C 1
ATOM 1284 O O . GLN A 1 172 ? 16.373 0.921 -11.373 1.00 79.62 172 GLN A O 1
ATOM 1289 N N . CYS A 1 173 ? 14.854 0.923 -13.026 1.00 80.44 173 CYS A N 1
ATOM 1290 C CA . CYS A 1 173 ? 14.122 -0.245 -12.556 1.00 80.44 173 CYS A CA 1
ATOM 1291 C C . CYS A 1 173 ? 14.359 -1.419 -13.513 1.00 80.44 173 CYS A C 1
ATOM 1293 O O . CYS A 1 173 ? 13.580 -1.639 -14.441 1.00 80.44 173 CYS A O 1
ATOM 1295 N N . ALA A 1 174 ? 15.458 -2.150 -13.314 1.00 84.06 174 ALA A N 1
ATOM 1296 C CA . ALA A 1 174 ? 15.689 -3.423 -13.995 1.00 84.06 174 ALA A CA 1
ATOM 1297 C C . ALA A 1 174 ? 14.862 -4.540 -13.332 1.00 84.06 174 ALA A C 1
ATOM 1299 O O . ALA A 1 174 ? 14.535 -4.456 -12.146 1.00 84.06 174 ALA A O 1
ATOM 1300 N N . SER A 1 175 ? 14.538 -5.611 -14.061 1.00 83.06 175 SER A N 1
ATOM 1301 C CA . SER A 1 175 ? 13.879 -6.778 -13.456 1.00 83.06 175 SER A CA 1
ATOM 1302 C C . SER A 1 175 ? 14.753 -7.397 -12.361 1.00 83.06 175 SER A C 1
ATOM 1304 O O . SER A 1 175 ? 15.969 -7.466 -12.524 1.00 83.06 175 SER A O 1
ATOM 1306 N N . ASN A 1 176 ? 14.129 -7.897 -11.297 1.00 85.88 176 ASN A N 1
ATOM 1307 C CA . A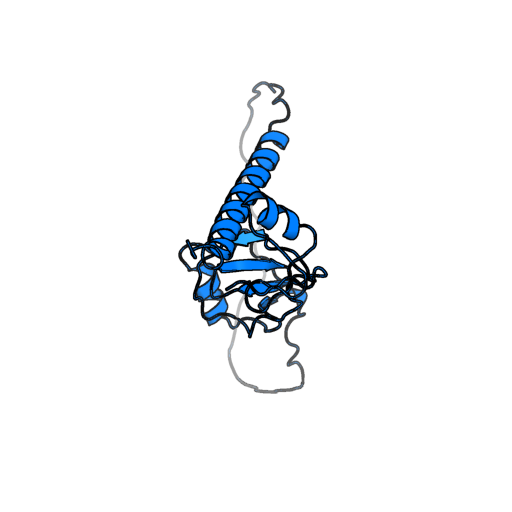SN A 1 176 ? 14.750 -8.429 -10.078 1.00 85.88 176 ASN A CA 1
ATOM 1308 C C . ASN A 1 176 ? 15.520 -7.385 -9.248 1.00 85.88 176 ASN A C 1
ATOM 1310 O O . ASN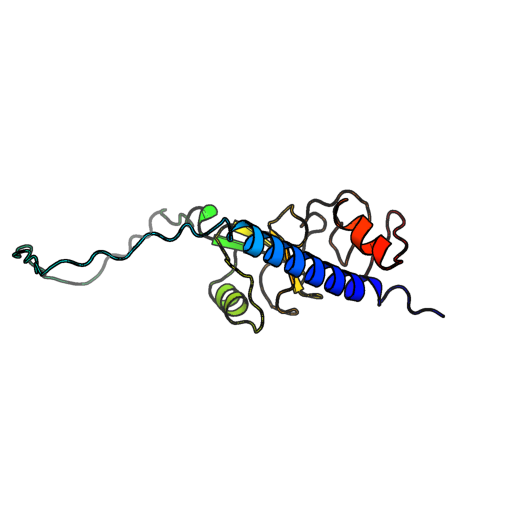 A 1 176 ? 16.398 -7.739 -8.463 1.00 85.88 176 ASN A O 1
ATOM 1314 N N . THR A 1 177 ? 15.202 -6.095 -9.397 1.00 87.56 177 THR A N 1
ATOM 1315 C CA . THR A 1 177 ? 15.758 -5.050 -8.524 1.00 87.56 177 THR A CA 1
ATOM 1316 C C . THR A 1 177 ? 15.005 -5.015 -7.196 1.00 87.56 177 THR A C 1
ATOM 1318 O O . THR A 1 177 ? 13.774 -5.022 -7.187 1.00 87.56 177 THR A O 1
ATOM 1321 N N . HIS A 1 178 ? 15.743 -4.927 -6.088 1.00 88.19 178 HIS A N 1
ATOM 1322 C CA . HIS A 1 178 ? 15.201 -4.750 -4.740 1.00 88.19 178 HIS A CA 1
ATOM 1323 C C . HIS A 1 178 ? 15.633 -3.396 -4.172 1.00 88.19 178 HIS A C 1
ATOM 1325 O O . HIS A 1 178 ? 16.828 -3.122 -4.042 1.00 88.19 178 HIS A O 1
ATOM 1331 N N . PHE A 1 179 ? 14.658 -2.560 -3.827 1.00 86.50 179 PHE A N 1
ATOM 1332 C CA . PHE A 1 179 ? 14.856 -1.281 -3.152 1.00 86.50 179 PHE A CA 1
ATOM 1333 C C . PHE A 1 179 ? 14.565 -1.417 -1.656 1.00 86.50 179 PHE A C 1
ATOM 1335 O O . PHE A 1 179 ? 13.639 -2.131 -1.272 1.00 86.50 179 PHE A O 1
ATOM 1342 N N . TRP A 1 180 ? 15.333 -0.696 -0.838 1.00 82.50 180 TRP A N 1
ATOM 1343 C CA . TRP A 1 180 ? 15.241 -0.669 0.625 1.00 82.50 180 TRP A CA 1
ATOM 1344 C C . TRP A 1 180 ? 15.237 0.775 1.129 1.00 82.50 180 TRP A C 1
ATOM 1346 O O . TRP A 1 180 ? 15.983 1.601 0.544 1.00 82.50 180 TRP A O 1
#

Radius of gyration: 24.91 Å; chains: 1; bounding box: 76×57×52 Å

Foldseek 3Di:
DPPFFQVLLVLLQVLLVVVLVVVVVVVVVVVPDDDDDDDDDDDDDDDDDDDDDDDDDDDDDDDDDDDDDPPPDPPLQQFEAELNHTWDPVLVCLQVVAPFHDPPDHRAAKYADQAFQFIDHFLAAGNDRGDHNRPTHDDHAQCRNPADQQEEEASHHHHPVSVVSSVVVVRDTDHNHYGD

Organism: Rubus argutus (NCBI:txid59490)

Secondary structure (DSSP, 8-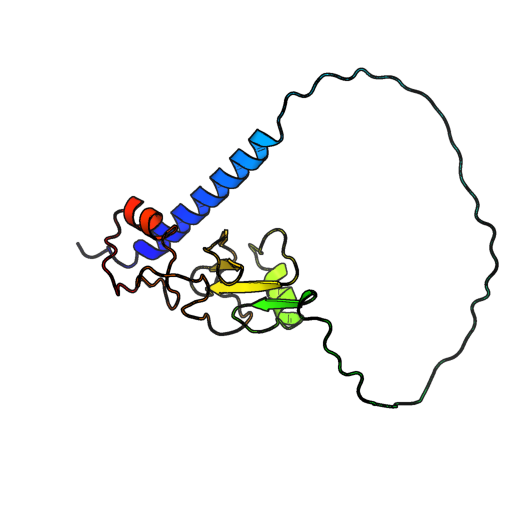state):
---TTHHHHHHHHHHHHHHHHHHHHHHHHHH-------------------------------------S------GGGSEEETTEEPPHHHHHHHHHSSSPPTT--SEEEEE-TTT-EEEETTS---EE--SS---SSPPPTTTT---SS-EETTEEPPTTHHHHHHHTT----TT-EE-

pLDDT: mean 75.74, std 23.31, range [30.25, 97.69]

InterPro domains:
  IPR053057 Extra-large GTP-binding protein [PTHR36486] (63-162)